Protein AF-A0A7S1DB29-F1 (afdb_monomer_lite)

Structure (mmCIF, N/CA/C/O backbone):
data_AF-A0A7S1DB29-F1
#
_entry.id   AF-A0A7S1DB29-F1
#
loop_
_atom_site.group_PDB
_atom_site.id
_atom_site.type_symbol
_atom_site.label_atom_id
_atom_site.label_alt_id
_atom_site.label_comp_id
_atom_site.label_asym_id
_atom_site.label_entity_id
_atom_site.label_seq_id
_atom_site.pdbx_PDB_ins_code
_atom_site.Cartn_x
_atom_site.Cartn_y
_atom_site.Cartn_z
_atom_site.occupancy
_atom_site.B_iso_or_equiv
_atom_site.auth_seq_id
_atom_site.auth_comp_id
_atom_site.auth_asym_id
_atom_site.auth_atom_id
_atom_site.pdbx_PDB_model_num
ATOM 1 N N . ALA A 1 1 ? -1.728 11.883 13.157 1.00 73.38 1 ALA A N 1
ATOM 2 C CA . ALA A 1 1 ? -1.743 11.857 14.636 1.00 73.38 1 ALA A CA 1
ATOM 3 C C . ALA A 1 1 ? -3.089 11.412 15.223 1.00 73.38 1 ALA A C 1
ATOM 5 O O . ALA A 1 1 ? -3.096 10.463 15.986 1.00 73.38 1 ALA A O 1
ATOM 6 N N . ARG A 1 2 ? -4.234 12.031 14.880 1.00 88.44 2 ARG A N 1
ATOM 7 C CA . ARG A 1 2 ? -5.534 11.693 15.512 1.00 88.44 2 ARG A CA 1
ATOM 8 C C . ARG A 1 2 ? -6.051 10.272 15.227 1.00 88.44 2 ARG A C 1
ATOM 10 O O . ARG A 1 2 ? -6.630 9.644 16.105 1.00 88.44 2 ARG A O 1
ATOM 17 N N . LEU A 1 3 ? -5.834 9.762 14.014 1.00 87.38 3 LEU A N 1
ATOM 18 C CA . LEU A 1 3 ? -6.253 8.407 13.629 1.00 87.38 3 LEU A CA 1
ATOM 19 C C . LEU A 1 3 ? -5.430 7.324 14.331 1.00 87.38 3 LEU A C 1
ATOM 21 O O . LEU A 1 3 ? -5.996 6.393 14.885 1.00 87.38 3 LEU A O 1
ATOM 25 N N . THR A 1 4 ? -4.107 7.483 14.380 1.00 91.31 4 THR A N 1
ATOM 26 C CA . THR A 1 4 ? -3.210 6.528 15.045 1.00 91.31 4 THR A CA 1
ATOM 27 C C . THR A 1 4 ? -3.504 6.439 16.539 1.00 91.31 4 THR A C 1
ATOM 29 O O . THR A 1 4 ? -3.585 5.347 17.083 1.00 91.31 4 THR A O 1
ATOM 32 N N . THR A 1 5 ? -3.762 7.573 17.202 1.00 94.44 5 THR A N 1
ATOM 33 C CA . THR A 1 5 ? -4.188 7.561 18.608 1.00 94.44 5 THR A CA 1
ATOM 34 C C . THR A 1 5 ? -5.530 6.859 18.790 1.00 94.44 5 THR A C 1
ATOM 36 O O . THR A 1 5 ? -5.688 6.108 19.742 1.00 94.44 5 THR A O 1
ATOM 39 N N . PHE A 1 6 ? -6.483 7.061 17.877 1.00 93.00 6 PHE A N 1
ATOM 40 C CA . PHE A 1 6 ? -7.791 6.412 17.951 1.00 93.00 6 PHE A CA 1
ATOM 41 C C . PHE A 1 6 ? -7.691 4.889 17.783 1.00 93.00 6 PHE A C 1
ATOM 43 O O . PHE A 1 6 ? -8.232 4.154 18.603 1.00 93.00 6 PHE A O 1
ATOM 50 N N . VAL A 1 7 ? -6.946 4.402 16.790 1.00 92.81 7 VAL A N 1
ATOM 51 C CA . VAL A 1 7 ? -6.729 2.958 16.593 1.00 92.81 7 VAL A CA 1
ATOM 52 C C . VAL A 1 7 ? -6.049 2.341 17.816 1.00 92.81 7 VAL A C 1
ATOM 54 O O . VAL A 1 7 ? -6.550 1.357 18.352 1.00 92.81 7 VAL A O 1
ATOM 57 N N . ASN A 1 8 ? -5.013 2.994 18.354 1.00 94.94 8 ASN A N 1
ATOM 58 C CA . ASN A 1 8 ? -4.345 2.529 19.572 1.00 94.94 8 ASN A CA 1
ATOM 59 C C . ASN A 1 8 ? -5.310 2.433 20.765 1.00 94.94 8 ASN A C 1
ATOM 61 O O . ASN A 1 8 ? -5.227 1.490 21.548 1.00 94.94 8 ASN A O 1
ATOM 65 N N . THR A 1 9 ? -6.253 3.376 20.904 1.00 95.12 9 THR A N 1
ATOM 66 C CA . THR A 1 9 ? -7.274 3.281 21.962 1.00 95.12 9 THR A CA 1
ATOM 67 C C . THR A 1 9 ? -8.221 2.103 21.760 1.00 95.12 9 THR A C 1
ATOM 69 O O . THR A 1 9 ? -8.644 1.507 22.745 1.00 95.12 9 THR A O 1
ATOM 72 N N . LEU A 1 10 ? -8.548 1.737 20.517 1.00 93.81 10 LEU A N 1
ATOM 73 C CA . LEU A 1 10 ? -9.397 0.577 20.249 1.00 93.81 10 LEU A CA 1
ATOM 74 C C . LEU A 1 10 ? -8.663 -0.742 20.514 1.00 93.81 10 LEU A C 1
ATOM 76 O O . LEU A 1 10 ? -9.257 -1.638 21.107 1.00 93.81 10 LEU A O 1
ATOM 80 N N . HIS A 1 11 ? -7.376 -0.836 20.166 1.00 94.94 11 HIS A N 1
ATOM 81 C CA . HIS A 1 11 ? -6.537 -1.992 20.512 1.00 94.94 11 HIS A CA 1
ATOM 82 C C . HIS A 1 11 ? -6.398 -2.170 22.026 1.00 94.94 11 HIS A C 1
ATOM 84 O O . HIS A 1 11 ? -6.421 -3.290 22.529 1.00 94.94 11 HIS A O 1
ATOM 90 N N . GLU A 1 12 ? -6.319 -1.073 22.779 1.00 95.12 12 GLU A N 1
ATOM 91 C CA . GLU A 1 12 ? -6.312 -1.136 24.242 1.00 95.12 12 GLU A CA 1
ATOM 92 C C . GLU A 1 12 ? -7.650 -1.646 24.805 1.00 95.12 12 GLU A C 1
ATOM 94 O O . GLU A 1 12 ? -7.661 -2.459 25.728 1.00 95.12 12 GLU A O 1
ATOM 99 N N . LEU A 1 13 ? -8.785 -1.217 24.237 1.00 94.00 13 LEU A N 1
ATOM 100 C CA . LEU A 1 13 ? -10.102 -1.741 24.620 1.00 94.00 13 LEU A CA 1
ATOM 101 C C . LEU A 1 13 ? -10.231 -3.233 24.301 1.00 94.00 13 LEU A C 1
ATOM 103 O O . LEU A 1 13 ? -10.753 -3.985 25.117 1.00 94.00 13 LEU A O 1
ATOM 107 N N . GLU A 1 14 ? -9.728 -3.674 23.150 1.00 94.50 14 GLU A N 1
ATOM 108 C CA . GLU A 1 14 ? -9.702 -5.091 22.794 1.00 94.50 14 GLU A CA 1
ATOM 109 C C . GLU A 1 14 ? -8.850 -5.912 23.768 1.00 94.50 14 GLU A C 1
ATOM 111 O O . GLU A 1 14 ? -9.281 -6.980 24.206 1.00 94.50 14 GLU A O 1
ATOM 116 N N . ARG A 1 15 ? -7.684 -5.398 24.179 1.00 94.56 15 ARG A N 1
ATOM 117 C CA . ARG A 1 15 ? -6.856 -6.053 25.198 1.00 94.56 15 ARG A CA 1
ATOM 118 C C . ARG A 1 15 ? -7.608 -6.197 26.525 1.00 94.56 15 ARG A C 1
ATOM 120 O O . ARG A 1 15 ? -7.532 -7.247 27.154 1.00 94.56 15 ARG A O 1
ATOM 127 N N . ARG A 1 16 ? -8.375 -5.181 26.930 1.00 92.50 16 ARG A N 1
ATOM 128 C CA . ARG A 1 16 ? -9.216 -5.250 28.139 1.00 92.50 16 ARG A CA 1
ATOM 129 C C . ARG A 1 16 ? -10.313 -6.303 28.029 1.00 92.50 16 ARG A C 1
ATOM 131 O O . ARG A 1 16 ? -10.492 -7.053 28.978 1.00 92.50 16 ARG A O 1
ATOM 138 N N . VAL A 1 17 ? -10.974 -6.442 26.872 1.00 94.62 17 VAL A N 1
ATOM 139 C CA . VAL A 1 17 ? -11.935 -7.545 26.645 1.00 94.62 17 VAL A CA 1
ATOM 140 C C . VAL A 1 17 ? -11.273 -8.907 26.871 1.00 94.62 17 VAL A C 1
ATOM 142 O O . VAL A 1 17 ? -11.901 -9.800 27.432 1.00 94.62 17 VAL A O 1
ATOM 145 N N . GLN A 1 18 ? -10.025 -9.085 26.429 1.00 93.44 18 GLN A N 1
ATOM 146 C CA . GLN A 1 18 ? -9.313 -10.361 26.561 1.00 93.44 18 GLN A CA 1
ATOM 147 C C . GLN A 1 18 ? -8.926 -10.692 28.009 1.00 93.44 18 GLN A C 1
ATOM 149 O O . GLN A 1 18 ? -8.899 -11.868 28.361 1.00 93.44 18 GLN A O 1
ATOM 154 N N . ILE A 1 19 ? -8.620 -9.682 28.830 1.00 95.06 19 ILE A N 1
ATOM 155 C CA . ILE A 1 19 ? -8.180 -9.866 30.223 1.00 95.06 19 ILE A CA 1
ATOM 156 C C . ILE A 1 19 ? -9.379 -9.919 31.177 1.00 95.06 19 ILE A C 1
ATOM 158 O O . ILE A 1 19 ? -9.502 -10.858 31.959 1.00 95.06 19 ILE A O 1
ATOM 162 N N . ASP A 1 20 ? -10.262 -8.923 31.096 1.00 93.81 20 ASP A N 1
ATOM 163 C CA . ASP A 1 20 ? -11.336 -8.679 32.068 1.00 93.81 20 ASP A CA 1
ATOM 164 C C . ASP A 1 20 ? -12.691 -9.255 31.616 1.00 93.81 20 ASP A C 1
ATOM 166 O O . ASP A 1 20 ? -13.665 -9.254 32.370 1.00 93.81 20 ASP A O 1
ATOM 170 N N . GLY A 1 21 ? -12.775 -9.743 30.376 1.00 91.94 21 GLY A N 1
ATOM 171 C CA . GLY A 1 21 ? -14.008 -10.225 29.763 1.00 91.94 21 GLY A CA 1
ATOM 172 C C . GLY A 1 21 ? -14.881 -9.105 29.170 1.00 91.94 21 GLY A C 1
ATOM 173 O O . GLY A 1 21 ? -14.683 -7.916 29.443 1.00 91.94 21 GLY A O 1
ATOM 174 N N . PRO A 1 22 ? -15.874 -9.463 28.333 1.00 90.81 22 PRO A N 1
ATOM 175 C CA . PRO A 1 22 ? -16.693 -8.499 27.591 1.00 90.81 22 PRO A CA 1
ATOM 176 C C . PRO A 1 22 ? -17.678 -7.713 28.468 1.00 90.81 22 PRO A C 1
ATOM 178 O O . PRO A 1 22 ? -18.108 -6.634 28.072 1.00 90.81 22 PRO A O 1
ATOM 181 N N . GLU A 1 23 ? -18.019 -8.221 29.656 1.00 92.69 23 GLU A N 1
ATOM 182 C CA . GLU A 1 23 ? -18.979 -7.589 30.575 1.00 92.69 23 GLU A CA 1
ATOM 183 C C . GLU A 1 23 ? -18.435 -6.308 31.229 1.00 92.69 23 GLU A C 1
ATOM 185 O O . GLU A 1 23 ? -19.199 -5.480 31.720 1.00 92.69 23 GLU A O 1
ATOM 190 N N . SER A 1 24 ? -17.113 -6.116 31.199 1.00 90.44 24 SER A N 1
ATOM 191 C CA . SER A 1 24 ? -16.431 -4.944 31.761 1.00 90.44 24 SER A CA 1
ATOM 192 C C . SER A 1 24 ? -16.622 -3.657 30.940 1.00 90.44 24 SER A C 1
ATOM 194 O O . SER A 1 24 ? -16.261 -2.567 31.391 1.00 90.44 24 SER A O 1
ATOM 196 N N . LEU A 1 25 ? -17.175 -3.763 29.727 1.00 93.12 25 LEU A N 1
ATOM 197 C CA . LEU A 1 25 ? -17.220 -2.691 28.735 1.00 93.12 25 LEU A CA 1
ATOM 198 C C . LEU A 1 25 ? -18.648 -2.323 28.344 1.00 93.12 25 LEU A C 1
ATOM 200 O O . LEU A 1 25 ? -19.570 -3.134 28.359 1.00 93.12 25 LEU A O 1
ATOM 204 N N . GLN A 1 26 ? -18.831 -1.067 27.937 1.00 96.31 26 GLN A N 1
ATOM 205 C CA . GLN A 1 26 ? -20.117 -0.609 27.420 1.00 96.31 26 GLN A CA 1
ATOM 206 C C . GLN A 1 26 ? -20.387 -1.215 26.038 1.00 96.31 26 GLN A C 1
ATOM 208 O O . GLN A 1 26 ? -19.474 -1.336 25.219 1.00 96.31 26 GLN A O 1
ATOM 213 N N . GLN A 1 27 ? -21.660 -1.471 25.718 1.00 95.88 27 GLN A N 1
ATOM 214 C CA . GLN A 1 27 ? -22.064 -2.013 24.413 1.00 95.88 27 GLN A CA 1
ATOM 215 C C . GLN A 1 27 ? -21.494 -1.209 23.232 1.00 95.88 27 GLN A C 1
ATOM 217 O O . GLN A 1 27 ? -20.958 -1.773 22.283 1.00 95.88 27 GLN A O 1
ATOM 222 N N . ALA A 1 28 ? -21.502 0.124 23.327 1.00 95.62 28 ALA A N 1
ATOM 223 C CA . ALA A 1 28 ? -20.962 0.996 22.285 1.00 95.62 28 ALA A CA 1
ATOM 224 C C . ALA A 1 28 ? -19.445 0.826 22.053 1.00 95.62 28 ALA A C 1
ATOM 226 O O . ALA A 1 28 ? -18.943 1.167 20.982 1.00 95.62 28 ALA A O 1
ATOM 227 N N . GLN A 1 29 ? -18.691 0.352 23.050 1.00 94.44 29 GLN A N 1
A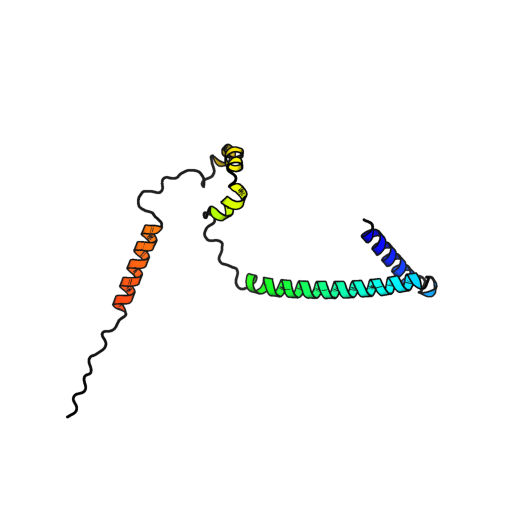TOM 228 C CA . GLN A 1 29 ? -17.266 0.037 22.914 1.00 94.44 29 GLN A CA 1
ATOM 229 C C . GLN A 1 29 ? -17.074 -1.330 22.253 1.00 94.44 29 GLN A C 1
ATOM 231 O O . GLN A 1 29 ? -16.235 -1.448 21.363 1.00 94.44 29 GLN A O 1
ATOM 236 N N . LEU A 1 30 ? -17.897 -2.318 22.613 1.00 94.94 30 LEU A N 1
ATOM 237 C CA . LEU A 1 30 ? -17.907 -3.631 21.963 1.00 94.94 30 LEU A CA 1
ATOM 238 C C . LEU A 1 30 ? -18.220 -3.506 20.466 1.00 94.94 30 LEU A C 1
ATOM 240 O O . LEU A 1 30 ? -17.488 -4.047 19.638 1.00 94.94 30 LEU A O 1
ATOM 244 N N . ASP A 1 31 ? -19.216 -2.695 20.101 1.00 96.31 31 ASP A N 1
ATOM 245 C CA . ASP A 1 31 ? -19.566 -2.441 18.699 1.00 96.31 31 ASP A CA 1
ATOM 246 C C . ASP A 1 31 ? -18.393 -1.839 17.904 1.00 96.31 31 ASP A C 1
ATOM 248 O O . ASP A 1 31 ? -18.218 -2.126 16.717 1.00 96.31 31 ASP A O 1
ATOM 252 N N . LYS A 1 32 ? -17.563 -1.000 18.542 1.00 95.00 32 LYS A N 1
ATOM 253 C CA . LYS A 1 32 ? -16.359 -0.434 17.911 1.00 95.00 32 LYS A CA 1
ATOM 254 C C . LYS A 1 32 ? -15.287 -1.494 17.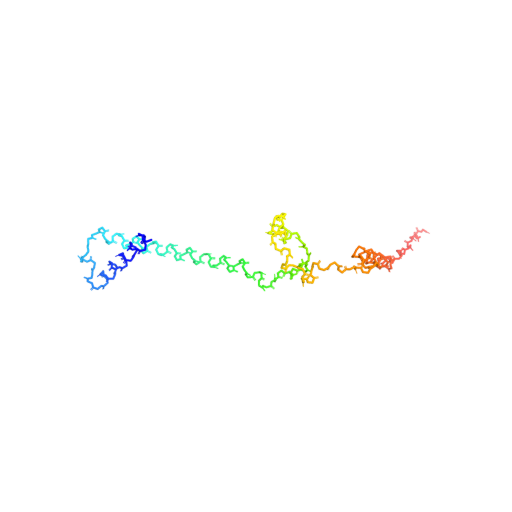681 1.00 95.00 32 LYS A C 1
ATOM 256 O O . LYS A 1 32 ? -14.654 -1.460 16.632 1.00 95.00 32 LYS A O 1
ATOM 261 N N . ILE A 1 33 ? -15.106 -2.427 18.615 1.00 94.69 33 ILE A N 1
ATOM 262 C CA . ILE A 1 33 ? -14.157 -3.541 18.470 1.00 94.69 33 ILE A CA 1
ATOM 263 C C . ILE A 1 33 ? -14.598 -4.464 17.329 1.00 94.69 33 ILE A C 1
ATOM 265 O O . ILE A 1 33 ? -13.790 -4.819 16.476 1.00 94.69 33 ILE A O 1
ATOM 269 N N . VAL A 1 34 ? -15.891 -4.792 17.247 1.00 95.69 34 VAL A N 1
ATOM 270 C CA . VAL A 1 34 ? -16.439 -5.599 16.142 1.00 95.69 34 VAL A CA 1
ATOM 271 C C . VAL A 1 34 ? -16.198 -4.917 14.792 1.00 95.69 34 VAL A C 1
ATOM 273 O O . VAL A 1 34 ? -15.751 -5.560 13.842 1.00 95.69 34 VAL A O 1
ATOM 276 N N . LYS A 1 35 ? -16.446 -3.604 14.705 1.00 95.06 35 LYS A N 1
ATOM 277 C CA . LYS A 1 35 ? -16.164 -2.823 13.491 1.00 95.06 35 LYS A CA 1
ATOM 278 C C . LYS A 1 35 ? -14.676 -2.785 13.154 1.00 95.06 35 LYS A C 1
ATOM 280 O O . LYS A 1 35 ? -14.336 -2.910 11.984 1.00 95.06 35 LYS A O 1
ATOM 285 N N . LEU A 1 36 ? -13.807 -2.631 14.154 1.00 93.50 36 LEU A N 1
ATOM 286 C CA . LEU A 1 36 ? -12.359 -2.641 13.955 1.00 93.50 36 LEU A CA 1
ATOM 287 C C . LEU A 1 36 ? -11.911 -3.952 13.306 1.00 93.50 36 LEU A C 1
ATOM 289 O O . LEU A 1 36 ? -11.294 -3.907 12.249 1.00 93.50 36 LEU A O 1
ATOM 293 N N . ARG A 1 37 ? -12.303 -5.098 13.874 1.00 93.81 37 ARG A N 1
ATOM 294 C CA . ARG A 1 37 ? -11.946 -6.423 13.341 1.00 93.81 37 ARG A CA 1
ATOM 295 C C . ARG A 1 37 ? -12.402 -6.619 11.902 1.00 93.81 37 ARG A C 1
ATOM 297 O O . ARG A 1 37 ? -11.663 -7.156 11.087 1.00 93.81 37 ARG A O 1
ATOM 304 N N . ARG A 1 38 ? -13.612 -6.153 11.582 1.00 96.12 38 ARG A N 1
ATOM 305 C CA . ARG A 1 38 ? -14.129 -6.180 10.212 1.00 96.12 38 ARG A CA 1
ATOM 306 C C . ARG A 1 38 ? -13.262 -5.347 9.263 1.00 96.12 38 ARG A C 1
ATOM 308 O O . ARG A 1 38 ? -12.958 -5.793 8.164 1.00 96.12 38 ARG A O 1
ATOM 315 N N . HIS A 1 39 ? -12.868 -4.145 9.670 1.00 94.38 39 HIS A N 1
ATOM 316 C CA . HIS A 1 39 ? -12.004 -3.312 8.838 1.00 94.38 39 HIS A CA 1
ATOM 317 C C . HIS A 1 39 ? -10.594 -3.893 8.700 1.00 94.38 39 HIS A C 1
ATOM 319 O O . HIS A 1 39 ? -10.014 -3.804 7.625 1.00 94.38 39 HIS A O 1
ATOM 325 N N . GLU A 1 40 ? -10.055 -4.523 9.743 1.00 94.88 40 GLU A N 1
ATOM 326 C CA . GLU A 1 40 ? -8.770 -5.225 9.676 1.00 94.88 40 GLU A CA 1
ATOM 327 C C . GLU A 1 40 ? -8.827 -6.415 8.709 1.00 94.88 40 GLU A C 1
ATOM 329 O O . GLU A 1 40 ? -7.912 -6.576 7.904 1.00 94.88 40 GLU A O 1
ATOM 334 N N . SER A 1 41 ? -9.915 -7.198 8.704 1.00 96.56 41 SER A N 1
ATOM 335 C CA . SER A 1 41 ? -10.086 -8.274 7.718 1.00 96.56 41 SER A CA 1
ATOM 336 C C . SER A 1 41 ? -10.230 -7.740 6.291 1.00 96.56 41 SER A C 1
ATOM 338 O O . SER A 1 41 ? -9.589 -8.259 5.384 1.00 96.56 41 SER A O 1
ATOM 340 N N . GLU A 1 42 ? -11.011 -6.673 6.088 1.00 96.69 42 GLU A N 1
ATOM 341 C CA . GLU A 1 42 ? -11.166 -6.027 4.774 1.00 96.69 42 GLU A CA 1
ATOM 342 C C . GLU A 1 42 ? -9.822 -5.471 4.257 1.00 96.69 42 GLU A C 1
ATOM 344 O O . GLU A 1 42 ? -9.489 -5.623 3.081 1.00 96.69 42 GLU A O 1
ATOM 349 N N . LEU A 1 43 ? -9.017 -4.856 5.134 1.00 96.25 43 LEU A N 1
ATOM 350 C CA . LEU A 1 43 ? -7.676 -4.373 4.792 1.00 96.25 43 LEU A CA 1
ATOM 351 C C . LEU A 1 43 ? -6.731 -5.520 4.443 1.00 96.25 43 LEU A C 1
ATOM 353 O O . LEU A 1 43 ? -6.023 -5.431 3.442 1.00 96.25 43 LEU A O 1
ATOM 357 N N . TYR A 1 44 ? -6.751 -6.601 5.223 1.00 97.12 44 TYR A N 1
ATOM 358 C CA . TYR A 1 44 ? -5.938 -7.779 4.950 1.00 97.12 44 TYR A CA 1
ATOM 359 C C . TYR A 1 44 ? -6.272 -8.387 3.581 1.00 97.12 44 TYR A C 1
ATOM 361 O O . TYR A 1 44 ? -5.373 -8.658 2.788 1.00 97.12 44 TYR A O 1
ATOM 369 N N . GLU A 1 45 ? -7.557 -8.545 3.256 1.00 97.56 45 GLU A N 1
ATOM 370 C CA . GLU A 1 45 ? -7.999 -9.035 1.945 1.00 97.56 45 GLU A CA 1
ATOM 371 C C . GLU A 1 45 ? -7.524 -8.130 0.799 1.00 97.56 45 GLU A C 1
ATOM 373 O O . GLU A 1 45 ? -7.038 -8.619 -0.228 1.00 97.56 45 GLU A O 1
ATOM 378 N N . LEU A 1 46 ? -7.608 -6.806 0.977 1.00 96.94 46 LEU A N 1
ATOM 379 C CA . LEU A 1 46 ? -7.094 -5.852 -0.002 1.00 96.94 46 LEU A CA 1
ATOM 380 C C . LEU A 1 46 ? -5.584 -5.999 -0.184 1.00 96.94 46 LEU A C 1
ATOM 382 O O . LEU A 1 46 ? -5.136 -6.114 -1.325 1.00 96.94 46 LEU A O 1
ATOM 386 N N . GLU A 1 47 ? -4.810 -6.038 0.900 1.00 97.88 47 GLU A N 1
ATOM 387 C CA . GLU A 1 47 ? -3.356 -6.217 0.857 1.00 97.88 47 GLU A CA 1
ATOM 388 C C . GLU A 1 47 ? -2.964 -7.507 0.134 1.00 97.88 47 GLU A C 1
ATOM 390 O O . GLU A 1 47 ? -2.122 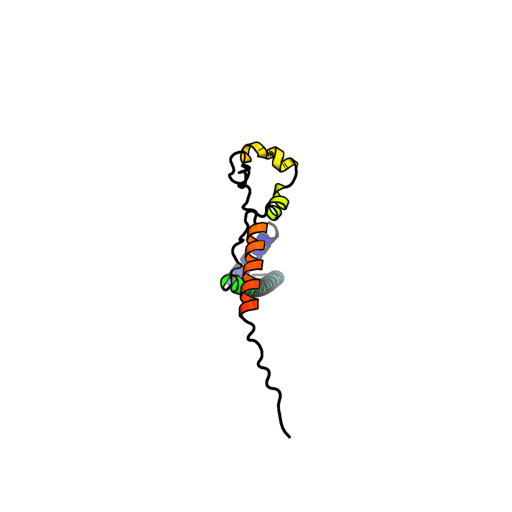-7.467 -0.765 1.00 97.88 47 GLU A O 1
ATOM 395 N N . GLN A 1 48 ? -3.620 -8.630 0.440 1.00 97.44 48 GLN A N 1
ATOM 396 C CA . GLN A 1 48 ? -3.381 -9.892 -0.265 1.00 97.44 48 GLN A CA 1
ATOM 397 C C . GLN A 1 48 ? -3.692 -9.770 -1.761 1.00 97.44 48 GLN A C 1
ATOM 399 O O . GLN A 1 48 ? -2.897 -10.200 -2.601 1.00 97.44 48 GLN A O 1
ATOM 404 N N . SER A 1 49 ? -4.801 -9.116 -2.121 1.00 97.50 49 SER A N 1
ATOM 405 C CA . SER A 1 49 ? -5.155 -8.898 -3.528 1.00 97.50 49 SER A CA 1
ATOM 406 C C . SER A 1 49 ? -4.139 -8.009 -4.261 1.00 97.50 49 SER A C 1
ATOM 408 O O . SER A 1 49 ? -3.828 -8.253 -5.431 1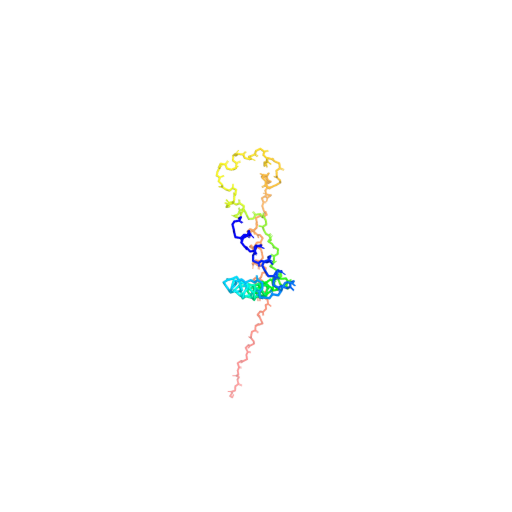.00 97.50 49 SER A O 1
ATOM 410 N N . PHE A 1 50 ? -3.590 -6.994 -3.584 1.00 96.75 50 PHE A N 1
ATOM 411 C CA . PHE A 1 50 ? -2.569 -6.108 -4.135 1.00 96.75 50 PHE A CA 1
ATOM 412 C C . PHE A 1 50 ? -1.243 -6.832 -4.320 1.00 96.75 50 PHE A C 1
ATOM 414 O O . PHE A 1 50 ? -0.641 -6.707 -5.384 1.00 96.75 50 PHE A O 1
ATOM 421 N N . LEU A 1 51 ? -0.810 -7.617 -3.332 1.00 96.38 51 LEU A N 1
ATOM 422 C CA . LEU A 1 51 ? 0.411 -8.415 -3.420 1.00 96.38 51 LEU A CA 1
ATOM 423 C C . LEU A 1 51 ? 0.333 -9.425 -4.565 1.00 96.38 51 LEU A C 1
ATOM 425 O O . LEU A 1 51 ? 1.272 -9.535 -5.352 1.00 96.38 51 LEU A O 1
ATOM 429 N N . GLN A 1 52 ? -0.805 -10.103 -4.717 1.00 97.06 52 GLN A N 1
ATOM 430 C CA . GLN A 1 52 ? -1.010 -11.047 -5.810 1.00 97.06 52 GLN A CA 1
ATOM 431 C C . GLN A 1 52 ? -0.936 -10.357 -7.179 1.00 97.06 52 GLN A C 1
ATOM 433 O O . GLN A 1 52 ? -0.249 -10.843 -8.078 1.00 97.06 52 GLN A O 1
ATOM 438 N N . LYS A 1 53 ? -1.596 -9.203 -7.342 1.00 96.75 53 LYS A N 1
ATOM 439 C CA . LYS A 1 53 ? -1.536 -8.418 -8.587 1.00 96.75 53 LYS A CA 1
ATOM 440 C C . LYS A 1 53 ? -0.133 -7.887 -8.861 1.00 96.75 53 LYS A C 1
ATOM 442 O O . LYS A 1 53 ? 0.330 -7.957 -9.993 1.00 96.75 53 LYS A O 1
ATOM 447 N N . ALA A 1 54 ? 0.554 -7.383 -7.839 1.00 96.50 54 ALA A N 1
ATOM 448 C CA . ALA A 1 54 ? 1.927 -6.909 -7.962 1.00 96.50 54 ALA A CA 1
ATOM 449 C C . ALA A 1 54 ? 2.850 -8.038 -8.435 1.00 96.50 54 ALA A C 1
ATOM 451 O O . ALA A 1 54 ? 3.620 -7.846 -9.372 1.00 96.50 54 ALA A O 1
ATOM 452 N N . TYR A 1 55 ? 2.708 -9.235 -7.861 1.00 96.38 55 TYR A N 1
ATOM 453 C CA . TYR A 1 55 ? 3.452 -10.409 -8.302 1.00 96.38 55 TYR A CA 1
ATOM 454 C C . TYR A 1 55 ? 3.143 -10.771 -9.759 1.00 96.38 55 TYR A C 1
ATOM 456 O O . TYR A 1 55 ? 4.066 -10.968 -10.538 1.00 96.38 55 TYR A O 1
ATOM 464 N N . GLN A 1 56 ? 1.868 -10.789 -10.159 1.00 96.00 56 GLN A N 1
ATOM 465 C CA . GLN A 1 56 ? 1.469 -11.067 -11.546 1.00 96.00 56 GLN A CA 1
ATOM 466 C C . GLN A 1 56 ? 2.041 -10.061 -12.552 1.00 96.00 56 GLN A C 1
ATOM 468 O O . GLN A 1 56 ? 2.381 -10.444 -13.666 1.00 96.00 56 GLN A O 1
ATOM 473 N N . VAL A 1 57 ? 2.152 -8.787 -12.171 1.00 96.06 57 VAL A N 1
ATOM 474 C CA . VAL A 1 57 ? 2.716 -7.735 -13.031 1.00 96.06 57 VAL A CA 1
ATOM 475 C C . VAL A 1 57 ? 4.240 -7.835 -13.115 1.00 96.06 57 VAL A C 1
ATOM 477 O O . VAL A 1 57 ? 4.810 -7.620 -14.181 1.00 96.06 57 VAL A O 1
ATOM 480 N N . VAL A 1 58 ? 4.911 -8.162 -12.009 1.00 95.56 58 VAL A N 1
ATOM 481 C CA . VAL A 1 58 ? 6.381 -8.201 -11.935 1.00 95.56 58 VAL A CA 1
ATOM 482 C C . VAL A 1 58 ? 6.958 -9.519 -12.454 1.00 95.56 58 VAL A C 1
ATOM 484 O O . VAL A 1 58 ? 8.020 -9.504 -13.067 1.00 95.56 58 VAL A O 1
ATOM 487 N N . ALA A 1 59 ? 6.271 -10.648 -12.265 1.00 96.75 59 ALA A N 1
ATOM 488 C CA . ALA A 1 59 ? 6.718 -11.965 -12.724 1.00 96.75 59 ALA A CA 1
ATOM 489 C C . ALA A 1 59 ? 7.177 -11.996 -14.200 1.00 96.75 59 ALA A C 1
ATOM 491 O O . ALA A 1 59 ? 8.311 -12.419 -14.434 1.00 96.75 59 ALA A O 1
ATOM 492 N N . PRO A 1 60 ? 6.406 -11.491 -15.189 1.00 95.12 60 PRO A N 1
ATOM 493 C CA . PRO A 1 60 ? 6.850 -11.495 -16.584 1.00 95.12 60 PRO A CA 1
ATOM 494 C C . PRO A 1 60 ? 8.051 -10.575 -16.832 1.00 95.12 60 PRO A C 1
ATOM 496 O O . PRO A 1 60 ? 8.866 -10.870 -17.697 1.00 95.12 60 PRO A O 1
ATOM 499 N N . LEU A 1 61 ? 8.203 -9.491 -16.060 1.00 93.06 61 LEU A N 1
ATOM 500 C CA . LEU A 1 61 ? 9.360 -8.593 -16.159 1.00 93.06 61 LEU A CA 1
ATOM 501 C C . LEU A 1 61 ? 10.640 -9.222 -15.594 1.00 93.06 61 LEU A C 1
ATOM 503 O O . LEU A 1 61 ? 11.734 -8.788 -15.940 1.00 93.06 61 LEU A O 1
ATOM 507 N N . LEU A 1 62 ? 10.522 -10.216 -14.711 1.00 94.00 62 LEU A N 1
ATOM 508 C CA . LEU A 1 62 ? 11.666 -10.973 -14.202 1.00 94.00 62 LEU A CA 1
ATOM 509 C C . LEU A 1 62 ? 12.051 -12.122 -15.140 1.00 94.00 62 LEU A C 1
ATOM 511 O O . LEU A 1 62 ? 13.236 -12.394 -15.304 1.00 94.00 62 LEU A O 1
ATOM 515 N N . GLU A 1 63 ? 11.065 -12.789 -15.743 1.00 96.12 63 GLU A N 1
ATOM 516 C CA . GLU A 1 63 ? 11.286 -13.884 -16.698 1.00 96.12 63 GLU A CA 1
ATOM 517 C C . GLU A 1 63 ? 11.799 -13.372 -18.052 1.00 96.12 63 GLU A C 1
ATOM 519 O O . GLU A 1 63 ? 12.702 -13.954 -18.658 1.00 96.12 63 GLU A O 1
ATOM 524 N N . HIS A 1 64 ? 11.254 -12.244 -18.501 1.00 93.88 64 HIS A N 1
ATOM 525 C CA . HIS A 1 64 ? 11.619 -11.568 -19.737 1.00 93.88 64 HIS A CA 1
ATOM 526 C C . HIS A 1 64 ? 11.950 -10.111 -19.417 1.00 93.88 64 HIS A C 1
ATOM 528 O O . HIS A 1 64 ? 11.130 -9.219 -19.671 1.00 93.88 64 HIS A O 1
ATOM 534 N N . PRO A 1 65 ? 13.128 -9.853 -18.817 1.00 91.69 65 PRO A N 1
ATOM 535 C CA . PRO A 1 65 ? 13.541 -8.488 -18.561 1.00 91.69 65 PRO A CA 1
ATOM 536 C C . PRO A 1 65 ? 13.564 -7.721 -19.886 1.00 91.69 65 PRO A C 1
ATOM 538 O O . PRO A 1 65 ? 13.992 -8.277 -20.902 1.00 91.69 65 PRO A O 1
ATOM 541 N N . PRO A 1 66 ? 13.090 -6.463 -19.901 1.00 86.94 66 PRO A N 1
ATOM 542 C CA . PRO A 1 66 ? 13.207 -5.636 -21.089 1.00 86.94 66 PRO A CA 1
ATOM 543 C C . PRO A 1 66 ? 14.681 -5.519 -21.474 1.00 86.94 66 PRO A C 1
ATOM 545 O O . PRO A 1 66 ? 15.558 -5.534 -20.601 1.00 86.94 66 PRO A O 1
ATOM 548 N N . ASP A 1 67 ? 14.941 -5.382 -22.775 1.00 85.25 67 ASP A N 1
ATOM 549 C CA . ASP A 1 67 ? 16.297 -5.161 -23.258 1.00 85.25 67 ASP A CA 1
ATOM 550 C C . ASP A 1 67 ? 16.929 -3.996 -22.483 1.00 85.25 67 ASP A C 1
ATOM 552 O O . ASP A 1 67 ? 16.257 -2.986 -22.223 1.00 85.25 67 ASP A O 1
ATOM 556 N N . PRO A 1 68 ? 18.207 -4.123 -22.077 1.00 80.25 68 PRO A N 1
ATOM 557 C CA . PRO A 1 68 ? 18.892 -3.023 -21.421 1.00 80.25 68 PRO A CA 1
ATOM 558 C C . PRO A 1 68 ? 18.768 -1.795 -22.317 1.00 80.25 68 PRO A C 1
ATOM 560 O O . PRO A 1 68 ? 18.892 -1.914 -23.533 1.00 80.25 68 PRO A O 1
ATOM 563 N N . ILE A 1 69 ? 18.522 -0.623 -21.729 1.00 75.00 69 ILE A N 1
ATOM 564 C CA . ILE A 1 69 ? 18.395 0.628 -22.482 1.00 75.00 69 ILE A CA 1
ATOM 565 C C . ILE A 1 69 ? 19.695 0.822 -23.276 1.00 75.00 69 ILE A C 1
ATOM 567 O O . ILE A 1 69 ? 20.725 1.225 -22.736 1.00 75.00 69 ILE A O 1
ATOM 571 N N . THR A 1 70 ? 19.660 0.473 -24.565 1.00 60.28 70 THR A N 1
ATOM 572 C CA . THR A 1 70 ? 20.848 0.362 -25.428 1.00 60.28 70 THR A CA 1
ATOM 573 C C . THR A 1 70 ? 21.427 1.723 -25.796 1.00 60.28 70 THR A C 1
ATOM 575 O O . THR A 1 70 ? 22.498 1.800 -26.394 1.00 60.28 70 THR A O 1
ATOM 578 N N . ASP A 1 71 ? 20.736 2.805 -25.437 1.00 55.97 71 ASP A N 1
ATOM 579 C CA . ASP A 1 71 ? 21.112 4.162 -25.793 1.00 55.97 71 ASP A CA 1
ATOM 580 C C . ASP A 1 71 ? 20.937 5.138 -24.620 1.00 55.97 71 ASP A C 1
ATOM 582 O O . ASP A 1 71 ? 20.085 6.020 -24.631 1.00 55.97 71 ASP A O 1
ATOM 586 N N . MET A 1 72 ? 21.821 5.034 -23.624 1.00 52.72 72 MET A N 1
ATOM 587 C CA . MET A 1 72 ? 22.052 6.086 -22.614 1.00 52.72 72 MET A CA 1
ATOM 588 C C . MET A 1 72 ? 22.553 7.417 -23.228 1.00 52.72 72 MET A C 1
ATOM 590 O O . MET A 1 72 ? 22.811 8.374 -22.500 1.00 52.72 72 MET A O 1
ATOM 594 N N . ARG A 1 73 ? 22.763 7.487 -24.555 1.00 55.34 73 ARG A N 1
ATOM 595 C CA . ARG A 1 73 ? 23.199 8.691 -25.279 1.00 55.34 73 ARG A CA 1
ATOM 596 C C . ARG A 1 73 ? 22.050 9.396 -26.002 1.00 55.34 73 ARG A C 1
ATOM 598 O O . ARG A 1 73 ? 22.260 10.512 -26.482 1.00 55.34 73 ARG A O 1
ATOM 605 N N . ARG A 1 74 ? 20.837 8.825 -26.048 1.00 52.38 74 ARG A N 1
ATOM 606 C CA . ARG A 1 74 ? 19.640 9.547 -26.498 1.00 52.38 74 ARG A CA 1
ATOM 607 C C . ARG A 1 74 ? 19.329 10.634 -25.488 1.00 52.38 74 ARG A C 1
ATOM 609 O O . ARG A 1 74 ? 18.717 10.427 -24.446 1.00 52.38 74 ARG A O 1
ATOM 616 N N . ALA A 1 75 ? 19.775 11.830 -25.843 1.00 53.09 75 ALA A N 1
ATOM 617 C CA . ALA A 1 75 ? 19.594 13.047 -25.081 1.00 53.09 75 ALA A CA 1
ATOM 618 C C . ALA A 1 75 ? 18.125 13.334 -24.729 1.00 53.09 75 ALA A C 1
ATOM 620 O O . ALA A 1 75 ? 17.894 14.142 -23.844 1.00 53.09 75 ALA A O 1
ATOM 621 N N . ASP A 1 76 ? 17.139 12.702 -25.366 1.00 53.34 76 ASP A N 1
ATOM 622 C CA . ASP A 1 76 ? 15.725 13.059 -25.233 1.00 53.34 76 ASP A CA 1
ATOM 623 C C . ASP A 1 76 ? 15.137 12.779 -23.837 1.00 53.34 76 ASP A C 1
ATOM 625 O O . ASP A 1 76 ? 14.341 13.587 -23.356 1.00 53.34 76 ASP A O 1
ATOM 629 N N . GLU A 1 77 ? 15.604 11.745 -23.126 1.00 51.16 77 GLU A N 1
ATOM 630 C CA . GLU A 1 77 ? 15.180 11.467 -21.739 1.00 51.16 77 GLU A CA 1
ATOM 631 C C . GLU A 1 77 ? 15.913 12.361 -20.719 1.00 51.16 77 GLU A C 1
ATOM 633 O O . GLU A 1 77 ? 15.333 12.835 -19.740 1.00 51.16 77 GLU A O 1
ATOM 638 N N . HIS A 1 78 ? 17.171 12.723 -20.994 1.00 51.06 78 HIS A N 1
ATOM 639 C CA . HIS A 1 78 ? 17.914 13.707 -20.194 1.00 51.06 78 HIS A CA 1
ATOM 640 C C . HIS A 1 78 ? 17.481 15.159 -20.472 1.00 51.06 78 HIS A C 1
ATOM 642 O O . HIS A 1 78 ? 17.651 16.044 -19.626 1.00 51.06 78 HIS A O 1
ATOM 648 N N . ARG A 1 79 ? 16.886 15.431 -21.639 1.00 51.09 79 ARG A N 1
ATOM 649 C CA . ARG A 1 79 ? 16.453 16.769 -22.063 1.00 51.09 79 ARG A CA 1
ATOM 650 C C . ARG A 1 79 ? 15.159 17.192 -21.385 1.00 51.09 79 ARG A C 1
ATOM 652 O O . ARG A 1 79 ? 14.958 18.388 -21.198 1.00 51.09 79 ARG A O 1
ATOM 659 N N . THR A 1 80 ? 14.311 16.258 -20.961 1.00 51.69 80 THR A N 1
ATOM 660 C CA . THR A 1 80 ? 13.078 16.618 -20.246 1.00 51.69 80 THR A CA 1
ATOM 661 C C . THR A 1 80 ? 13.344 17.006 -18.791 1.00 51.69 80 THR A C 1
ATOM 663 O O . THR A 1 80 ? 12.676 17.904 -18.284 1.00 51.69 80 THR A O 1
ATOM 666 N N . TRP A 1 81 ? 14.357 16.420 -18.135 1.00 52.78 81 TRP A N 1
ATOM 667 C CA . TRP A 1 81 ? 14.662 16.739 -16.731 1.00 52.78 81 TRP A CA 1
ATOM 668 C C . TRP A 1 81 ? 15.703 17.860 -16.559 1.00 52.78 81 TRP A C 1
ATOM 670 O O . TRP A 1 81 ? 15.602 18.658 -15.627 1.00 52.78 81 TRP A O 1
ATOM 680 N N . PHE A 1 82 ? 16.664 17.996 -17.482 1.00 51.53 82 PHE A N 1
ATOM 681 C CA . PHE A 1 82 ? 17.747 18.991 -17.381 1.00 51.53 82 PHE A CA 1
ATOM 682 C C . PHE A 1 82 ? 17.756 20.043 -18.502 1.00 51.53 82 PHE A C 1
ATOM 684 O O . PHE A 1 82 ? 18.626 20.913 -18.526 1.00 51.53 82 PHE A O 1
ATOM 691 N N . GLY A 1 83 ? 16.778 20.020 -19.414 1.00 50.53 83 GLY A N 1
ATOM 692 C CA . GLY A 1 83 ? 16.740 20.878 -20.604 1.00 50.53 83 GLY A CA 1
ATOM 693 C C . GLY A 1 83 ? 16.101 22.255 -20.433 1.00 50.53 83 GLY A C 1
ATOM 694 O O . GLY A 1 83 ? 15.767 22.885 -21.438 1.00 50.53 83 GLY A O 1
ATOM 695 N N . SER A 1 84 ? 15.933 22.773 -19.211 1.00 60.94 84 SER A N 1
ATOM 696 C CA . SER A 1 84 ? 15.681 24.213 -19.091 1.00 60.94 84 SER A CA 1
ATOM 697 C C . SER A 1 84 ? 16.974 24.949 -19.468 1.00 60.94 84 SER A C 1
ATOM 699 O O . SER A 1 84 ? 18.051 24.611 -18.968 1.00 60.94 84 SER A O 1
ATOM 701 N N . LYS A 1 85 ? 16.895 25.956 -20.352 1.00 62.62 85 LYS A N 1
ATOM 702 C CA . LYS A 1 85 ? 18.061 26.767 -20.773 1.00 62.62 85 LYS A CA 1
ATOM 703 C C . LYS A 1 85 ? 18.872 27.294 -19.577 1.00 62.62 85 LYS A C 1
ATOM 705 O O . LYS A 1 85 ? 20.089 27.419 -19.670 1.00 62.62 85 LYS A O 1
ATOM 710 N N . ASN A 1 86 ? 18.207 27.527 -18.446 1.00 67.38 86 ASN A N 1
ATOM 711 C CA . ASN A 1 86 ? 18.819 28.047 -17.226 1.00 67.38 86 ASN A CA 1
ATOM 712 C C . ASN A 1 86 ? 19.572 26.978 -16.425 1.00 67.38 86 ASN A C 1
ATOM 714 O O . ASN A 1 86 ? 20.537 27.301 -15.740 1.00 67.38 86 ASN A O 1
ATOM 718 N N . THR A 1 87 ? 19.169 25.709 -16.515 1.00 70.06 87 THR A N 1
ATOM 719 C CA . THR A 1 87 ? 19.841 24.609 -15.810 1.00 70.06 87 THR A CA 1
ATOM 720 C C . THR A 1 87 ? 21.225 24.369 -16.408 1.00 70.06 87 THR A C 1
ATOM 722 O O . THR A 1 87 ? 22.195 24.272 -15.667 1.00 70.06 87 THR A O 1
ATOM 725 N N . LYS A 1 88 ? 21.345 24.379 -17.742 1.00 68.81 88 LYS A N 1
ATOM 726 C CA . LYS A 1 88 ? 22.643 24.253 -18.421 1.00 68.81 88 LYS A CA 1
ATOM 727 C C . LYS A 1 88 ? 23.615 25.368 -18.021 1.00 68.81 88 LYS A C 1
ATOM 729 O O . LYS A 1 88 ? 24.720 25.064 -17.598 1.00 68.81 88 LYS A O 1
ATOM 734 N N . ALA A 1 89 ? 23.188 26.632 -18.086 1.00 75.06 89 ALA A N 1
ATOM 735 C CA . ALA A 1 89 ? 24.038 27.766 -17.708 1.00 75.06 89 ALA A CA 1
ATOM 736 C C . ALA A 1 89 ? 24.451 27.724 -16.225 1.00 75.06 89 ALA A C 1
ATOM 738 O O . ALA A 1 89 ? 25.579 28.052 -15.875 1.00 75.06 89 ALA A O 1
ATOM 739 N N . LYS A 1 90 ? 23.551 27.282 -15.338 1.00 79.38 90 LYS A N 1
ATOM 740 C CA . LYS A 1 90 ? 23.825 27.198 -13.898 1.00 79.38 90 LYS A CA 1
ATOM 741 C C . LYS A 1 90 ? 24.876 26.139 -13.541 1.00 79.38 90 LYS A C 1
ATOM 743 O O . LYS A 1 90 ? 25.566 26.304 -12.539 1.00 79.38 90 LYS A O 1
ATOM 748 N N . TYR A 1 91 ? 24.978 25.060 -14.318 1.00 77.88 91 TYR A N 1
ATOM 749 C CA . TYR A 1 91 ? 25.838 23.910 -14.010 1.00 77.88 91 TYR A CA 1
ATOM 750 C C . TYR A 1 91 ? 26.956 23.678 -15.041 1.00 77.88 91 TYR A C 1
ATOM 752 O O . TYR A 1 91 ? 27.620 22.649 -14.986 1.00 77.88 91 TYR A O 1
ATOM 760 N N . GLU A 1 92 ? 27.206 24.633 -15.939 1.00 76.25 92 GLU A N 1
ATOM 761 C CA . GLU A 1 92 ? 28.196 24.529 -17.022 1.00 76.25 92 GLU A CA 1
ATOM 762 C C . GLU A 1 92 ? 29.599 24.154 -16.516 1.00 76.25 92 GLU A C 1
ATOM 764 O O . GLU A 1 92 ? 30.203 23.209 -17.015 1.00 76.25 92 GLU A O 1
ATOM 769 N N . GLY A 1 93 ? 30.066 24.788 -15.435 1.00 78.94 93 GLY A N 1
ATOM 770 C CA . GLY A 1 93 ? 31.382 24.492 -14.853 1.00 78.94 93 GLY A CA 1
ATOM 771 C C . GLY A 1 93 ? 31.529 23.083 -14.258 1.00 78.94 93 GLY A C 1
ATOM 772 O O . GLY A 1 93 ? 32.646 22.603 -14.099 1.00 78.94 93 GLY A O 1
ATOM 773 N N . LEU A 1 94 ? 30.426 22.392 -13.944 1.00 76.94 94 LEU A N 1
ATOM 774 C CA . LEU A 1 94 ? 30.460 20.993 -13.490 1.00 76.94 94 LEU A CA 1
ATOM 775 C C . LEU A 1 94 ? 30.548 20.009 -14.661 1.00 76.94 94 LEU A C 1
ATOM 777 O O . LEU A 1 94 ? 30.871 18.841 -14.458 1.00 76.94 94 LEU A O 1
ATOM 781 N N . TRP A 1 95 ? 30.229 20.460 -15.874 1.00 67.75 95 TRP A N 1
ATOM 782 C CA . TRP A 1 95 ? 30.138 19.621 -17.066 1.00 67.75 95 TRP A CA 1
ATOM 783 C C . TRP A 1 95 ? 31.381 19.700 -17.953 1.00 67.75 95 TRP A C 1
ATOM 785 O O . TRP A 1 95 ? 31.521 18.875 -18.850 1.00 67.75 95 TRP A O 1
ATOM 795 N N . ASP A 1 96 ? 32.293 20.636 -17.690 1.00 70.06 96 ASP A N 1
ATOM 796 C CA . ASP A 1 96 ? 33.445 20.962 -18.547 1.00 70.06 96 ASP A CA 1
ATOM 797 C C . ASP A 1 96 ? 34.480 19.822 -18.694 1.00 70.06 96 ASP A C 1
ATOM 799 O O . ASP A 1 96 ? 35.362 19.879 -19.541 1.00 70.06 96 ASP A O 1
ATOM 803 N N . ASN A 1 97 ? 34.351 18.743 -17.912 1.00 66.44 97 ASN A N 1
ATOM 804 C CA . ASN A 1 97 ? 35.214 17.554 -17.980 1.00 66.44 97 ASN A CA 1
ATOM 805 C C . ASN A 1 97 ? 34.432 16.236 -18.104 1.00 66.44 97 ASN A C 1
ATOM 807 O O . ASN A 1 97 ? 34.980 15.158 -17.865 1.00 66.44 97 ASN A O 1
ATOM 811 N N . MET A 1 98 ? 33.137 16.292 -18.430 1.00 70.69 98 MET A N 1
ATOM 812 C CA . MET A 1 98 ? 32.379 15.069 -18.675 1.00 70.69 98 MET A CA 1
ATOM 813 C C . MET A 1 98 ? 32.709 14.532 -20.078 1.00 70.69 98 MET A C 1
ATOM 815 O O . MET A 1 98 ? 32.594 15.266 -21.055 1.00 70.69 98 MET A O 1
ATOM 819 N N . PRO A 1 99 ? 33.031 13.235 -20.237 1.00 62.47 99 PRO A N 1
ATOM 820 C CA . PRO A 1 99 ? 33.340 12.657 -21.552 1.00 62.47 99 PRO A CA 1
ATOM 821 C C . PRO A 1 99 ? 32.222 12.829 -22.597 1.00 62.47 99 PRO A C 1
ATOM 823 O O . PRO A 1 99 ? 32.459 12.726 -23.796 1.00 62.47 99 PRO A O 1
ATOM 826 N N . ALA A 1 100 ? 30.988 13.070 -22.141 1.00 58.19 100 ALA A N 1
ATOM 827 C CA . ALA A 1 100 ? 29.810 13.271 -22.980 1.00 58.19 100 ALA A CA 1
ATOM 828 C C . ALA A 1 100 ? 29.645 14.711 -23.513 1.00 58.19 100 ALA A C 1
ATOM 830 O O . ALA A 1 100 ? 28.812 14.932 -24.389 1.00 58.19 100 ALA A O 1
ATOM 831 N N . THR A 1 101 ? 30.384 15.689 -22.981 1.00 59.50 101 THR A N 1
ATOM 832 C CA . THR A 1 101 ? 30.291 17.115 -23.362 1.00 59.50 101 THR A CA 1
ATOM 833 C C . THR A 1 101 ? 31.499 17.600 -24.149 1.00 59.50 101 THR A C 1
ATOM 835 O O . THR A 1 101 ? 31.393 18.576 -24.891 1.00 59.50 101 THR A O 1
ATOM 838 N N . THR A 1 102 ? 32.625 16.895 -24.055 1.00 59.84 102 THR A N 1
ATOM 839 C CA . THR A 1 102 ? 33.769 17.079 -24.942 1.00 59.84 102 THR A CA 1
ATOM 840 C C . THR A 1 102 ? 33.363 16.695 -26.359 1.00 59.84 102 THR A C 1
ATOM 842 O O . THR A 1 102 ? 33.097 15.527 -26.645 1.00 59.84 102 THR A O 1
ATOM 845 N N . GLY A 1 103 ? 33.287 17.692 -27.242 1.00 57.53 103 GLY A N 1
ATOM 846 C CA . GLY A 1 103 ? 33.063 17.509 -28.671 1.00 57.53 103 GLY A CA 1
ATOM 847 C C . GLY A 1 103 ? 34.247 16.789 -29.303 1.00 57.53 103 GLY A C 1
ATOM 848 O O . GLY A 1 103 ? 35.097 17.417 -29.927 1.00 57.53 103 GLY A O 1
ATOM 849 N N . TYR A 1 104 ? 34.330 15.474 -29.114 1.00 57.53 104 TYR A N 1
ATOM 850 C CA . TYR A 1 104 ? 35.209 14.644 -29.914 1.00 57.53 104 TYR A CA 1
ATOM 851 C C . TYR A 1 104 ? 34.752 14.797 -31.360 1.00 57.53 104 TYR A C 1
ATOM 853 O O . TYR A 1 104 ? 33.605 14.489 -31.690 1.00 57.53 104 TYR A O 1
ATOM 861 N N . ASN A 1 105 ? 35.636 15.322 -32.207 1.00 53.16 105 ASN A N 1
ATOM 862 C CA . ASN A 1 105 ? 35.427 15.307 -33.643 1.00 53.16 105 ASN A CA 1
ATOM 863 C C . ASN A 1 105 ? 35.270 13.842 -34.045 1.00 53.16 105 ASN A C 1
ATOM 865 O O . ASN A 1 105 ? 36.237 13.084 -34.044 1.00 53.16 105 ASN A O 1
ATOM 869 N N . THR A 1 106 ? 34.033 13.435 -34.314 1.00 52.34 106 THR A N 1
ATOM 870 C CA . THR A 1 106 ? 33.743 12.173 -34.985 1.00 52.34 106 THR A CA 1
ATOM 871 C C . THR A 1 106 ? 34.553 12.199 -36.271 1.00 52.34 106 THR A C 1
ATOM 873 O O . THR A 1 106 ? 34.344 13.098 -37.086 1.00 52.34 106 THR A O 1
ATOM 876 N N . GLU A 1 107 ? 35.520 11.293 -36.416 1.00 55.72 107 GLU A N 1
ATOM 877 C CA . GLU A 1 107 ? 36.304 11.188 -37.644 1.00 55.72 107 GLU A CA 1
ATOM 878 C C . GLU A 1 107 ? 35.342 11.155 -38.840 1.00 55.72 107 GLU A C 1
ATOM 880 O O . GLU A 1 107 ? 34.353 10.409 -38.843 1.00 55.72 107 GLU A O 1
ATOM 885 N N . GLU A 1 108 ? 35.585 12.030 -39.818 1.00 53.03 108 GLU A N 1
ATOM 886 C CA . GLU A 1 108 ? 34.772 12.131 -41.026 1.00 53.03 108 GLU A CA 1
ATOM 887 C C . GLU A 1 108 ? 34.726 10.755 -41.708 1.00 53.03 108 GLU A C 1
ATOM 889 O O . GLU A 1 108 ? 35.724 10.278 -42.241 1.00 53.03 108 GLU A O 1
ATOM 894 N N . GLY A 1 109 ? 33.569 10.086 -41.655 1.00 54.09 109 GLY A N 1
ATOM 895 C CA . GLY A 1 109 ? 33.360 8.785 -42.305 1.00 54.09 109 GLY A CA 1
ATOM 896 C C . GLY A 1 109 ? 32.666 7.712 -41.465 1.00 54.09 109 GLY A C 1
ATOM 897 O O . GLY A 1 109 ? 32.240 6.703 -42.025 1.00 54.09 109 GLY A O 1
ATOM 898 N N . PHE A 1 110 ? 32.476 7.918 -40.157 1.00 54.59 110 PHE A N 1
ATOM 899 C CA . PHE A 1 110 ? 31.717 6.995 -39.295 1.00 54.59 110 PHE A CA 1
ATOM 900 C C . PHE A 1 110 ? 30.356 7.563 -38.878 1.00 54.59 110 PHE A C 1
ATOM 902 O O . PHE A 1 110 ? 29.982 7.562 -37.706 1.00 54.59 110 PHE A O 1
ATOM 909 N N . SER A 1 111 ? 29.580 8.042 -39.852 1.00 62.47 111 SER A N 1
ATOM 910 C CA . SER A 1 111 ? 28.167 8.324 -39.609 1.00 62.47 111 SER A CA 1
ATOM 911 C C . SER A 1 111 ? 27.407 7.008 -39.451 1.00 62.47 111 SER A C 1
ATOM 913 O O . SER A 1 111 ? 27.502 6.115 -40.296 1.00 62.47 111 SER A O 1
ATOM 915 N N . THR A 1 112 ? 26.593 6.892 -38.401 1.00 58.41 112 THR A N 1
ATOM 916 C CA . THR A 1 112 ? 25.657 5.772 -38.201 1.00 58.41 112 THR A CA 1
ATOM 917 C C . THR A 1 112 ? 24.782 5.547 -39.436 1.00 58.41 112 THR A C 1
ATOM 919 O O . THR A 1 112 ? 24.459 4.408 -39.761 1.00 58.41 112 THR A O 1
ATOM 922 N N . ALA A 1 113 ? 24.466 6.610 -40.185 1.00 65.19 113 ALA A N 1
ATOM 923 C CA . ALA A 1 113 ? 23.731 6.510 -41.442 1.00 65.19 113 ALA A CA 1
ATOM 924 C C . ALA A 1 113 ? 24.469 5.672 -42.504 1.00 65.19 113 ALA A C 1
ATOM 926 O O . ALA A 1 113 ? 23.834 4.904 -43.226 1.00 65.19 113 ALA A O 1
ATOM 927 N N . ASP A 1 114 ? 25.797 5.765 -42.586 1.00 68.62 114 ASP A N 1
ATOM 928 C CA . ASP A 1 114 ? 26.584 5.013 -43.571 1.00 68.62 114 ASP A CA 1
ATOM 929 C C . ASP A 1 114 ? 26.742 3.541 -43.185 1.00 68.62 114 ASP A C 1
ATOM 931 O O . ASP A 1 114 ? 26.775 2.671 -44.059 1.00 68.62 114 ASP A O 1
ATOM 935 N N . TYR A 1 115 ? 26.731 3.238 -41.885 1.00 68.69 115 TYR A N 1
ATOM 936 C CA . TYR A 1 115 ? 26.640 1.864 -41.395 1.00 68.69 115 TYR A CA 1
ATOM 937 C C . TYR A 1 115 ? 25.317 1.200 -41.817 1.00 68.69 115 TYR A C 1
ATOM 939 O O . TYR A 1 115 ? 25.330 0.107 -42.388 1.00 68.69 115 TYR A O 1
ATOM 947 N N . PHE A 1 116 ? 24.177 1.877 -41.624 1.00 72.69 116 PHE A N 1
ATOM 948 C CA . PHE A 1 116 ? 22.872 1.337 -42.027 1.00 72.69 116 PHE A CA 1
ATOM 949 C C . PHE A 1 116 ? 22.730 1.212 -43.548 1.00 72.69 116 PHE A C 1
ATOM 951 O O . PHE A 1 116 ? 22.210 0.204 -44.028 1.00 72.69 116 PHE A O 1
ATOM 958 N N . ARG A 1 117 ? 23.258 2.169 -44.326 1.00 77.19 117 ARG A N 1
ATOM 959 C CA . ARG A 1 117 ? 23.293 2.060 -45.795 1.00 77.19 117 ARG A CA 1
ATOM 960 C C . ARG A 1 117 ? 24.053 0.816 -46.268 1.00 77.19 117 ARG A C 1
ATOM 962 O O . ARG A 1 117 ? 23.573 0.125 -47.165 1.00 77.19 117 ARG A O 1
ATOM 969 N N . LYS A 1 118 ? 25.193 0.492 -45.644 1.00 74.31 118 LYS A N 1
ATOM 970 C CA . LYS A 1 118 ? 25.964 -0.725 -45.961 1.00 74.31 118 LYS A CA 1
ATOM 971 C C . LYS A 1 118 ? 25.219 -2.011 -45.588 1.00 74.31 118 LYS A C 1
ATOM 973 O O . LYS A 1 118 ? 25.229 -2.957 -46.370 1.00 74.31 118 LYS A O 1
ATOM 978 N N . GLN A 1 119 ? 24.552 -2.048 -44.435 1.00 74.62 119 GLN A N 1
ATOM 979 C CA . GLN A 1 119 ? 23.775 -3.215 -43.990 1.00 74.62 119 GLN A CA 1
ATOM 980 C C . GLN A 1 119 ? 22.585 -3.521 -44.915 1.00 74.62 119 GLN A C 1
ATOM 982 O O . GLN A 1 119 ? 22.369 -4.676 -45.278 1.00 74.62 119 GLN A O 1
ATOM 987 N N . VAL A 1 120 ? 21.854 -2.495 -45.365 1.00 80.56 120 VAL A N 1
ATOM 988 C CA . VAL A 1 120 ? 20.720 -2.671 -46.293 1.00 80.56 120 VAL A CA 1
ATOM 989 C C . VAL A 1 120 ? 21.179 -3.229 -47.646 1.00 80.56 120 VAL A C 1
ATOM 991 O O . VAL A 1 120 ? 20.543 -4.138 -48.177 1.00 80.56 120 VAL A O 1
ATOM 994 N N . GLN A 1 121 ? 22.310 -2.756 -48.182 1.00 76.44 121 GLN A N 1
ATOM 995 C CA . GLN A 1 121 ? 22.870 -3.294 -49.430 1.00 76.44 121 GLN A CA 1
ATOM 996 C C . GLN A 1 121 ? 23.280 -4.768 -49.307 1.00 76.44 121 GLN A C 1
ATOM 998 O O . GLN A 1 121 ? 23.043 -5.549 -50.227 1.00 76.44 121 GLN A O 1
ATOM 1003 N N . GLN A 1 122 ? 23.847 -5.175 -48.167 1.00 76.31 122 GLN A N 1
ATOM 1004 C CA . GLN A 1 122 ? 24.226 -6.575 -47.937 1.00 76.31 122 GLN A CA 1
ATOM 1005 C C . GLN A 1 122 ? 23.007 -7.507 -47.853 1.00 76.31 122 GLN A C 1
ATOM 1007 O O . GLN A 1 122 ? 23.059 -8.628 -48.356 1.00 76.31 122 GLN A O 1
ATOM 1012 N N . GLN A 1 123 ? 21.890 -7.053 -47.276 1.00 74.06 123 GLN A N 1
ATOM 1013 C CA . GLN A 1 123 ? 20.666 -7.861 -47.210 1.00 74.06 123 GLN A CA 1
ATOM 1014 C C . GLN A 1 123 ? 20.011 -8.067 -48.583 1.00 74.06 123 GLN A C 1
ATOM 1016 O O . GLN A 1 123 ? 19.532 -9.166 -48.861 1.00 74.06 123 GLN A O 1
ATOM 1021 N N . GLN A 1 124 ? 20.033 -7.057 -49.460 1.00 72.44 124 GLN A N 1
ATOM 1022 C CA . GLN A 1 124 ? 19.486 -7.174 -50.820 1.00 72.44 124 GLN A CA 1
ATOM 1023 C C . GLN A 1 124 ? 20.277 -8.181 -51.671 1.00 72.44 124 GLN A C 1
ATOM 1025 O O . GLN A 1 124 ? 19.684 -9.036 -52.326 1.00 72.44 124 GLN A O 1
ATOM 1030 N N . GLN A 1 125 ? 21.611 -8.175 -51.569 1.00 67.69 125 GLN A N 1
ATOM 1031 C CA . GLN A 1 125 ? 22.468 -9.136 -52.281 1.00 67.69 125 GLN A CA 1
ATOM 1032 C C . GLN A 1 125 ? 22.241 -10.594 -51.844 1.00 67.69 125 GLN A C 1
ATOM 1034 O O . GLN A 1 125 ? 22.411 -11.517 -52.638 1.00 67.69 125 GLN A O 1
ATOM 1039 N N . HIS A 1 126 ? 21.841 -10.828 -50.590 1.00 59.38 126 HIS A N 1
ATOM 1040 C CA . HIS A 1 126 ? 21.501 -12.168 -50.106 1.00 59.38 126 HIS A CA 1
ATOM 1041 C C . HIS A 1 126 ? 20.107 -12.653 -50.522 1.00 59.38 126 HIS A C 1
ATOM 1043 O O . HIS A 1 126 ? 19.884 -13.865 -50.540 1.00 59.38 126 HIS A O 1
ATOM 1049 N N . GLN A 1 127 ? 19.182 -11.755 -50.871 1.00 60.03 127 GLN A N 1
ATOM 1050 C CA . GLN A 1 127 ? 17.865 -12.140 -51.388 1.00 60.03 127 GLN A CA 1
ATOM 1051 C C . GLN A 1 127 ? 17.930 -12.541 -52.866 1.00 60.03 127 GLN A C 1
ATOM 1053 O O . GLN A 1 127 ? 17.363 -13.568 -53.227 1.00 60.03 127 GLN A O 1
ATOM 1058 N N . GLU A 1 128 ? 18.704 -11.832 -53.694 1.00 58.00 128 GLU A N 1
ATOM 1059 C CA . GLU A 1 128 ? 18.845 -12.159 -55.126 1.00 58.00 128 GLU A CA 1
ATOM 1060 C C . GLU A 1 128 ? 19.500 -13.529 -55.382 1.00 58.00 128 GLU A C 1
ATOM 1062 O O . GLU A 1 128 ? 19.235 -14.168 -56.396 1.00 58.00 128 GLU A O 1
ATOM 1067 N N . GLN A 1 129 ? 20.314 -14.037 -54.451 1.00 58.47 129 GLN A N 1
ATOM 1068 C CA . GLN A 1 129 ? 20.924 -15.371 -54.567 1.00 58.47 129 GLN A CA 1
ATOM 1069 C C . GLN A 1 129 ? 20.003 -16.518 -54.117 1.00 58.47 129 GLN A C 1
ATOM 1071 O O . GLN A 1 129 ? 20.367 -17.684 -54.267 1.00 58.47 129 GLN A O 1
ATOM 1076 N N . ARG A 1 130 ? 18.831 -16.216 -53.538 1.00 57.69 130 ARG A N 1
ATOM 1077 C CA . ARG A 1 130 ? 17.897 -17.216 -52.995 1.00 57.69 130 ARG A CA 1
ATOM 1078 C C . ARG A 1 130 ? 16.683 -17.496 -53.877 1.00 57.69 130 ARG A C 1
ATOM 1080 O O . ARG A 1 130 ? 15.891 -18.353 -53.497 1.00 57.69 130 ARG A O 1
ATOM 1087 N N . GLU A 1 131 ? 16.542 -16.854 -55.035 1.00 49.62 131 GLU A N 1
ATOM 1088 C CA . GLU A 1 131 ? 15.511 -17.234 -56.006 1.00 49.62 131 GLU A CA 1
ATOM 1089 C C . GLU A 1 131 ? 16.038 -18.319 -56.965 1.00 49.62 131 GLU A C 1
ATOM 1091 O O . GLU A 1 131 ? 16.829 -18.025 -57.866 1.00 49.62 131 GLU A O 1
ATOM 1096 N N . PRO A 1 132 ? 15.638 -19.599 -56.811 1.00 55.47 132 PRO A N 1
ATOM 1097 C CA . PRO A 1 132 ? 15.870 -20.587 -57.850 1.00 55.47 132 PRO A CA 1
ATOM 1098 C C . PRO A 1 132 ? 15.014 -20.228 -59.068 1.00 55.47 132 PRO A C 1
ATOM 1100 O O . PRO A 1 132 ? 13.795 -20.092 -58.962 1.00 55.47 132 PRO A O 1
ATOM 1103 N N . LYS A 1 133 ? 15.663 -20.105 -60.232 1.00 55.47 133 LYS A N 1
ATOM 1104 C CA . LYS A 1 133 ? 15.004 -20.019 -61.540 1.00 55.47 133 LYS A CA 1
ATOM 1105 C C . LYS A 1 133 ? 13.983 -21.153 -61.646 1.00 55.47 133 LYS A C 1
ATOM 1107 O O . LYS A 1 133 ? 14.363 -22.319 -61.741 1.00 55.47 133 LYS A O 1
ATOM 1112 N N . GLY A 1 134 ? 12.700 -20.804 -61.570 1.00 50.25 134 GLY A N 1
ATOM 1113 C CA . GLY A 1 134 ? 11.599 -21.734 -61.771 1.00 50.25 134 GLY A CA 1
ATOM 1114 C C . GLY A 1 134 ? 11.720 -22.367 -63.151 1.00 50.25 134 GLY A C 1
ATOM 1115 O O . GLY A 1 134 ? 11.770 -21.666 -64.158 1.00 50.25 134 GLY A O 1
ATOM 1116 N N . ASN A 1 135 ? 11.824 -23.692 -63.160 1.00 55.06 135 ASN A N 1
ATOM 1117 C CA . ASN A 1 135 ? 11.910 -24.519 -64.352 1.00 55.06 135 ASN A CA 1
ATOM 1118 C C . ASN A 1 135 ? 10.694 -24.291 -65.265 1.00 55.06 135 ASN A C 1
ATOM 1120 O O . ASN A 1 135 ? 9.554 -24.503 -64.848 1.00 55.06 135 ASN A O 1
ATOM 1124 N N . GLU A 1 136 ? 10.951 -23.925 -66.521 1.00 57.62 136 GLU A N 1
ATOM 1125 C CA . GLU A 1 136 ? 10.016 -24.118 -67.628 1.00 57.62 136 GLU A CA 1
ATOM 1126 C C . GLU A 1 136 ? 9.770 -25.624 -67.796 1.00 57.62 136 GLU A C 1
ATOM 1128 O O . GLU A 1 136 ? 10.651 -26.372 -68.217 1.00 57.62 136 GLU A O 1
ATOM 1133 N N . ALA A 1 137 ? 8.571 -26.079 -67.445 1.00 56.78 137 ALA A N 1
ATOM 1134 C CA . ALA A 1 137 ? 8.040 -27.365 -67.870 1.00 56.78 137 ALA A CA 1
ATOM 1135 C C . ALA A 1 137 ? 6.734 -27.089 -68.613 1.00 56.78 137 ALA A C 1
ATOM 1137 O O . ALA A 1 137 ? 5.651 -27.112 -68.031 1.00 56.78 137 ALA A O 1
ATOM 1138 N N . THR A 1 138 ? 6.849 -26.755 -69.896 1.00 59.53 138 THR A N 1
ATOM 1139 C CA . THR A 1 138 ? 5.705 -26.668 -70.802 1.00 59.53 138 THR A CA 1
ATOM 1140 C C . THR A 1 138 ? 5.411 -28.070 -71.327 1.00 59.53 138 THR A C 1
ATOM 1142 O O . THR A 1 138 ? 6.248 -28.705 -71.965 1.00 59.53 138 THR A O 1
ATOM 1145 N N . 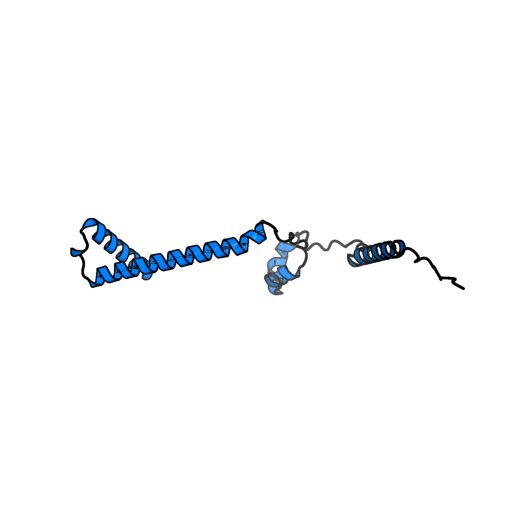GLU A 1 139 ? 4.227 -28.563 -70.973 1.00 59.22 139 GLU A N 1
ATOM 1146 C CA . GLU A 1 139 ? 3.635 -29.821 -71.419 1.00 59.22 139 GLU A CA 1
ATOM 1147 C C . GLU A 1 139 ? 3.474 -29.854 -72.945 1.00 59.22 139 GLU A C 1
ATOM 1149 O O . GLU A 1 139 ? 2.664 -29.109 -73.492 1.00 59.22 139 GLU A O 1
ATOM 1154 N N . ASP A 1 140 ? 4.142 -30.793 -73.618 1.00 56.59 140 ASP A N 1
ATOM 1155 C CA . ASP A 1 140 ? 3.724 -31.260 -74.942 1.00 56.59 140 ASP A CA 1
ATOM 1156 C C . ASP A 1 140 ? 2.984 -32.596 -74.792 1.00 56.59 140 ASP A C 1
ATOM 1158 O O . ASP A 1 140 ? 3.566 -33.673 -74.643 1.00 56.59 140 ASP A O 1
ATOM 1162 N N . ARG A 1 141 ? 1.652 -32.510 -74.825 1.00 50.38 141 ARG A N 1
ATOM 1163 C CA . ARG A 1 141 ? 0.755 -33.619 -75.159 1.00 50.38 141 ARG A CA 1
ATOM 1164 C C . ARG A 1 141 ? -0.005 -33.242 -76.422 1.00 50.38 141 ARG A C 1
ATOM 1166 O O . ARG A 1 141 ? -0.960 -32.467 -76.340 1.00 50.38 141 ARG A O 1
ATOM 1173 N N . LYS A 1 142 ? 0.373 -33.847 -77.547 1.00 55.88 142 LYS A N 1
ATOM 1174 C CA . LYS A 1 142 ? -0.531 -34.324 -78.604 1.00 55.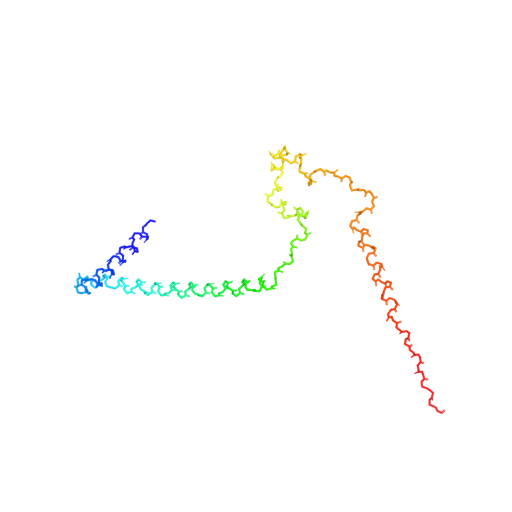88 142 LYS A CA 1
ATOM 1175 C C . LYS A 1 142 ? 0.207 -35.238 -79.568 1.00 55.88 142 LYS A C 1
ATOM 1177 O O . LYS A 1 142 ? 1.329 -34.877 -79.969 1.00 55.88 142 LYS A O 1
#

Organism: Cyclophora tenuis (NCBI:txid216820)

Foldseek 3Di:
DVVVVVVVVLVVLVVCCVVVNPVVDDPVSVVVNVVSVVVVVVVVVVVVVVVVVVCVVCVVCVVPPPDDPPPPPPCPVVCVVQVDPVSCVVCVVVCVPPPSPPPDPPPPPPDPVVVVVVVVVVVVVVVVVPDDDPDDDDDDDD

Radius of gyration: 35.83 Å; chains: 1; bounding box: 58×62×111 Å

Sequence (142 aa):
ARLTTFVNTLHELERRVQIDGPESLQQAQLDKIVKLRRHESELYELEQSFLQKAYQVVAPLLEHPPDPITDMRRADEHRTWFGSKNTKAKYEGLWDNMPATTGYNTEEGFSTADYFRKQVQQQQQHQEQREPKGNEATEDRK

pLDDT: mean 77.31, std 17.46, range [49.62, 97.88]

Secondary structure (DSSP, 8-state):
-HHHHHHHHHHHHHHHHHHH-GGGS-HHHHHHHHHHHHHHHHHHHHHHHHHHHHHHHHHHHHHSPPPP-S-TT-HHHHHHHH-SHHHHHHHHHHHTT-TTTS-----TT--HHHHHHHHHHHHHHHHHTT------------